Protein AF-A0A967ESB3-F1 (afdb_monomer)

Solvent-accessible surface area (backbone atoms only — not comparable to full-atom values): 4485 Å² total; per-residue (Å²): 110,51,57,54,81,69,45,71,71,57,54,49,52,52,53,50,51,46,66,72,71,49,51,59,74,82,91,77,56,73,68,72,79,50,88,91,39,73,59,50,77,72,46,67,83,68,72,52,69,66,58,55,51,52,56,48,51,57,52,52,56,52,2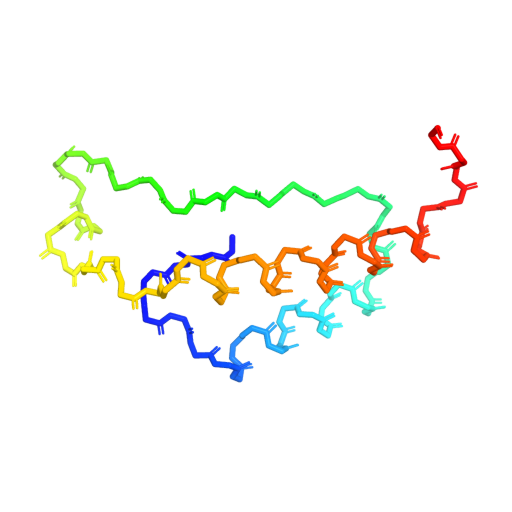8,59,72,46,30,91,66,89,127

Nearest PDB structures (foldseek):
  7mjz-assembly1_A  TM=8.844E-01  e=3.700E-03  Bacteroides uniformis
  7mjx-assembly2_B  TM=8.974E-01  e=1.462E-02  Bacteroides uniformis

Radius of gyration: 13.86 Å; Cα contacts (8 Å, |Δi|>4): 50; chains: 1; bounding box: 34×25×32 Å

pLDDT: mean 75.8, std 10.25, range [47.94, 88.38]

Structure (mmCIF, N/CA/C/O backbone):
data_AF-A0A967ESB3-F1
#
_entry.id   AF-A0A967ESB3-F1
#
loop_
_atom_site.group_PDB
_atom_site.id
_atom_site.type_symbol
_atom_site.label_atom_id
_atom_site.label_alt_id
_atom_site.label_comp_id
_atom_site.label_asym_id
_atom_site.label_entity_id
_atom_site.label_seq_id
_atom_site.pdbx_PDB_ins_code
_atom_site.Cartn_x
_atom_site.Cartn_y
_atom_site.Cartn_z
_atom_site.occupancy
_atom_site.B_iso_or_equiv
_atom_site.auth_seq_id
_atom_site.auth_comp_id
_atom_site.auth_asym_id
_atom_site.auth_atom_id
_atom_site.pdbx_PDB_model_num
ATOM 1 N N . MET A 1 1 ? 2.937 2.442 -0.414 1.00 57.00 1 MET A N 1
ATOM 2 C CA . MET A 1 1 ? 2.455 1.097 -0.797 1.00 57.00 1 MET A CA 1
ATOM 3 C C . MET A 1 1 ? 1.987 1.154 -2.239 1.00 57.00 1 MET A C 1
ATOM 5 O O . MET A 1 1 ? 0.803 1.203 -2.519 1.00 57.00 1 MET A O 1
ATOM 9 N N . PHE A 1 2 ? 2.962 1.364 -3.116 1.00 64.12 2 PHE A N 1
ATOM 10 C CA . PHE A 1 2 ? 2.780 1.605 -4.547 1.00 64.12 2 PHE A CA 1
ATOM 11 C C . PHE A 1 2 ? 4.063 1.169 -5.249 1.00 64.12 2 PHE A C 1
ATOM 13 O O . PHE A 1 2 ? 4.618 1.910 -6.052 1.00 64.12 2 PHE A O 1
ATOM 20 N N . PHE A 1 3 ? 4.625 0.045 -4.800 1.00 65.88 3 PHE A N 1
ATOM 21 C CA . PHE A 1 3 ? 5.845 -0.470 -5.396 1.00 65.88 3 PHE A CA 1
ATOM 22 C C . PHE A 1 3 ? 5.527 -0.893 -6.834 1.00 65.88 3 PHE A C 1
ATOM 24 O O . PHE A 1 3 ? 4.457 -1.471 -7.043 1.00 65.88 3 PHE A O 1
ATOM 31 N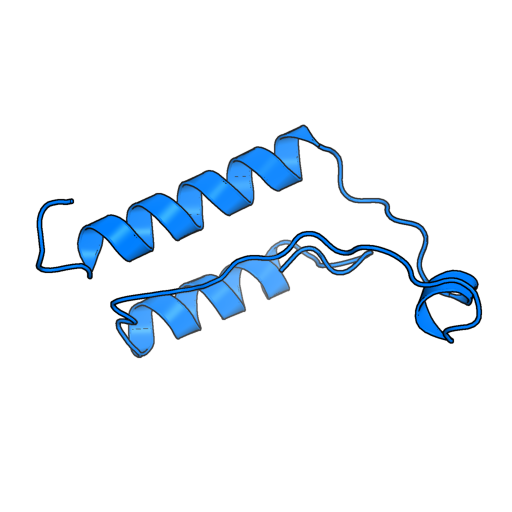 N . PRO A 1 4 ? 6.390 -0.605 -7.818 1.00 64.19 4 PRO A N 1
ATOM 32 C CA . PRO A 1 4 ? 6.076 -0.980 -9.187 1.00 64.19 4 PRO A CA 1
ATOM 33 C C . PRO A 1 4 ? 5.990 -2.502 -9.327 1.00 64.19 4 PRO A C 1
ATOM 35 O O . PRO A 1 4 ? 6.814 -3.228 -8.764 1.00 64.19 4 PRO A O 1
ATOM 38 N N . GLY A 1 5 ? 4.958 -2.983 -10.016 1.00 67.44 5 GLY A N 1
ATOM 39 C CA . GLY A 1 5 ? 4.613 -4.404 -10.086 1.00 67.44 5 GLY A CA 1
ATOM 40 C C . GLY A 1 5 ? 3.861 -4.973 -8.870 1.00 67.44 5 GLY A C 1
ATOM 41 O O . GLY A 1 5 ? 3.722 -6.192 -8.761 1.00 67.44 5 GLY A O 1
ATOM 42 N N . GLU A 1 6 ? 3.365 -4.150 -7.935 1.00 77.12 6 GLU A N 1
ATOM 43 C CA . GLU A 1 6 ? 2.537 -4.635 -6.818 1.00 77.12 6 GLU A CA 1
ATOM 44 C C . GLU A 1 6 ? 1.173 -5.154 -7.310 1.00 77.12 6 GLU A C 1
ATOM 46 O O . GLU A 1 6 ? 0.272 -4.392 -7.683 1.00 77.12 6 GLU A O 1
ATOM 51 N N . THR A 1 7 ? 0.999 -6.473 -7.232 1.00 83.50 7 THR A N 1
ATOM 52 C CA . THR A 1 7 ? -0.235 -7.168 -7.621 1.00 83.50 7 THR A CA 1
ATOM 53 C C . THR A 1 7 ? -1.387 -6.908 -6.649 1.00 83.50 7 THR A C 1
ATOM 55 O O . THR A 1 7 ? -1.182 -6.649 -5.462 1.00 83.50 7 THR A O 1
ATOM 58 N N . GLU A 1 8 ? -2.626 -7.081 -7.118 1.00 83.69 8 GLU A N 1
ATOM 59 C CA . GLU A 1 8 ? -3.824 -6.941 -6.273 1.00 83.69 8 GLU A CA 1
ATOM 60 C C . GLU A 1 8 ? -3.808 -7.886 -5.061 1.00 83.69 8 GLU A C 1
ATOM 62 O O . GLU A 1 8 ? -4.197 -7.513 -3.957 1.00 83.69 8 GLU A O 1
ATOM 67 N N . LYS A 1 9 ? -3.277 -9.106 -5.221 1.00 85.31 9 LYS A N 1
ATOM 68 C CA . LYS A 1 9 ? -3.135 -10.058 -4.107 1.00 85.31 9 LYS A CA 1
ATOM 69 C C . LYS A 1 9 ? -2.186 -9.540 -3.025 1.00 85.31 9 LYS A C 1
ATOM 71 O O . LYS A 1 9 ? -2.420 -9.777 -1.843 1.00 85.31 9 LYS A O 1
ATOM 76 N N . GLN A 1 10 ? -1.105 -8.862 -3.412 1.00 84.50 10 GLN A N 1
ATOM 77 C CA . GLN A 1 10 ? -0.170 -8.251 -2.462 1.00 84.50 10 GLN A CA 1
ATOM 78 C C . GLN A 1 10 ? -0.794 -7.031 -1.786 1.00 84.50 10 GLN A C 1
ATOM 80 O O . GLN A 1 10 ? -0.671 -6.895 -0.570 1.00 84.50 10 GLN A O 1
ATOM 85 N N . PHE A 1 11 ? -1.530 -6.212 -2.545 1.00 86.31 11 PHE A N 1
ATOM 86 C CA . PHE A 1 11 ? -2.316 -5.110 -1.994 1.00 86.31 11 PHE A CA 1
ATOM 87 C C . PHE A 1 11 ? -3.274 -5.606 -0.899 1.00 86.31 11 PHE A C 1
ATOM 89 O O . PHE A 1 11 ? -3.260 -5.093 0.223 1.00 86.31 11 PHE A O 1
ATOM 96 N N . GLN A 1 12 ? -4.033 -6.665 -1.191 1.00 87.12 12 GLN A N 1
ATOM 97 C CA . GLN A 1 12 ? -5.008 -7.221 -0.259 1.00 87.12 12 GLN A CA 1
ATOM 98 C C . GLN A 1 12 ? -4.360 -7.793 1.007 1.00 87.12 12 GLN A C 1
ATOM 100 O O . GLN A 1 12 ? -4.864 -7.562 2.102 1.00 87.12 12 GLN A O 1
ATOM 105 N N . LYS A 1 13 ? -3.197 -8.449 0.895 1.00 87.75 13 LYS A N 1
ATOM 106 C CA . LYS A 1 13 ? -2.440 -8.902 2.074 1.00 87.75 13 LYS A CA 1
ATOM 107 C C . LYS A 1 13 ? -2.088 -7.746 3.004 1.00 87.75 13 LYS A C 1
ATOM 109 O O . LYS A 1 13 ? -2.206 -7.885 4.218 1.00 87.75 13 LYS A O 1
ATOM 114 N N . THR A 1 14 ? -1.677 -6.604 2.460 1.00 86.00 14 THR A N 1
ATOM 115 C CA . THR A 1 14 ? -1.375 -5.443 3.299 1.00 86.00 14 THR A CA 1
ATOM 116 C C . THR A 1 14 ? -2.636 -4.872 3.943 1.00 86.00 14 THR A C 1
ATOM 118 O O . THR A 1 14 ? -2.610 -4.529 5.121 1.00 86.00 14 THR A O 1
ATOM 121 N N . VAL A 1 15 ? -3.761 -4.835 3.220 1.00 86.81 15 VAL A N 1
ATOM 122 C CA . VAL A 1 15 ? -5.069 -4.472 3.793 1.00 86.81 15 VAL A CA 1
ATOM 123 C C . VAL A 1 15 ? -5.441 -5.395 4.957 1.00 86.81 15 VAL A C 1
ATOM 125 O O . VAL A 1 15 ? -5.908 -4.922 5.993 1.00 86.81 15 VAL A O 1
ATOM 128 N N . ASP A 1 16 ? -5.209 -6.696 4.819 1.00 88.25 16 ASP A N 1
ATOM 129 C CA . ASP A 1 16 ? -5.518 -7.671 5.862 1.00 88.25 16 ASP A CA 1
ATOM 130 C C . ASP A 1 16 ? -4.619 -7.487 7.091 1.00 88.25 16 ASP A C 1
ATOM 132 O O . ASP A 1 16 ? -5.104 -7.554 8.219 1.00 88.25 16 ASP A O 1
ATOM 136 N N . VAL A 1 17 ? -3.334 -7.166 6.898 1.00 86.50 17 VAL A N 1
ATOM 137 C CA . VAL A 1 17 ? -2.422 -6.798 7.996 1.00 86.50 17 VAL A CA 1
ATOM 138 C C . VAL A 1 17 ? -2.917 -5.547 8.718 1.00 86.50 17 VAL A C 1
ATOM 140 O O . VAL A 1 17 ? -2.967 -5.533 9.946 1.00 86.50 17 VAL A O 1
ATOM 143 N N . ILE A 1 18 ? -3.342 -4.523 7.975 1.00 84.75 18 ILE A N 1
ATOM 144 C CA . ILE A 1 18 ? -3.884 -3.286 8.548 1.00 84.75 18 ILE A CA 1
ATOM 145 C C . ILE A 1 18 ? -5.121 -3.579 9.398 1.00 84.75 18 ILE A C 1
ATOM 147 O O . ILE A 1 18 ? -5.215 -3.104 10.527 1.00 84.75 18 ILE A O 1
ATOM 151 N N . LYS A 1 19 ? -6.041 -4.405 8.887 1.00 84.69 19 LYS A N 1
ATOM 152 C CA . LYS A 1 19 ? -7.237 -4.827 9.627 1.00 84.69 19 LYS A CA 1
ATOM 153 C C . LYS A 1 19 ? -6.903 -5.660 10.861 1.00 84.69 19 LYS A C 1
ATOM 155 O O . LYS A 1 19 ? -7.573 -5.518 11.873 1.00 84.69 19 LYS A O 1
ATOM 160 N N . LYS A 1 20 ? -5.900 -6.536 10.770 1.00 85.56 20 LYS A N 1
ATOM 161 C CA . LYS A 1 20 ? -5.497 -7.421 11.867 1.00 85.56 20 LYS A CA 1
ATOM 162 C C . LYS A 1 20 ? -4.863 -6.649 13.021 1.00 85.56 20 LYS A C 1
ATOM 164 O O . LYS A 1 20 ? -5.090 -7.004 14.170 1.00 85.56 20 LYS A O 1
ATOM 169 N N . VAL A 1 21 ? -4.040 -5.650 12.711 1.00 85.81 21 VAL A N 1
ATOM 170 C CA . VAL A 1 21 ? -3.310 -4.882 13.728 1.00 85.81 21 VAL A CA 1
ATOM 171 C C . VAL A 1 21 ? -4.142 -3.711 14.253 1.00 85.81 21 VAL A C 1
ATOM 173 O O . VAL A 1 21 ? -4.014 -3.369 15.420 1.00 85.81 21 VAL A O 1
ATOM 176 N N . GLY A 1 22 ? -5.005 -3.118 13.422 1.00 78.19 22 GLY A N 1
ATOM 177 C CA . GLY A 1 22 ? -5.839 -1.983 13.822 1.00 78.19 22 GLY A CA 1
ATOM 178 C C . GLY A 1 22 ? -5.031 -0.702 14.039 1.00 78.19 22 GLY A C 1
ATOM 179 O O . GLY A 1 22 ? -5.197 -0.031 15.049 1.00 78.19 22 GLY A O 1
ATOM 180 N N . PHE A 1 23 ? -4.119 -0.371 13.119 1.00 75.44 23 PHE A N 1
ATOM 181 C CA . PHE A 1 23 ? -3.313 0.847 13.231 1.00 75.44 23 PHE A CA 1
ATOM 182 C C . PHE A 1 23 ? -4.190 2.108 13.258 1.00 75.44 23 PHE A C 1
ATOM 184 O O . PHE A 1 23 ? -4.971 2.339 12.336 1.00 75.44 23 PHE A O 1
ATOM 191 N N . GLU A 1 24 ? -3.983 2.964 14.258 1.00 69.81 24 GLU A N 1
ATOM 192 C CA . GLU A 1 24 ? -4.651 4.271 14.360 1.00 69.81 24 GLU A CA 1
ATOM 193 C C . GLU A 1 24 ? -4.102 5.293 13.354 1.00 69.81 24 GLU A C 1
ATOM 195 O O . GLU A 1 24 ? -4.826 6.178 12.907 1.00 69.81 24 GLU A O 1
ATOM 200 N N . ASN A 1 25 ? -2.827 5.157 12.970 1.00 69.44 25 ASN A N 1
ATOM 201 C CA . ASN A 1 25 ? -2.140 6.043 12.035 1.00 69.44 25 ASN A CA 1
ATOM 202 C C . ASN A 1 25 ? -1.293 5.236 11.043 1.00 69.44 25 ASN A C 1
ATOM 204 O O . ASN A 1 25 ? -0.434 4.449 11.440 1.00 69.44 25 ASN A O 1
ATOM 208 N N . ILE A 1 26 ? -1.504 5.456 9.742 1.00 75.62 26 ILE A N 1
ATOM 209 C CA . ILE A 1 26 ? -0.753 4.794 8.664 1.00 75.62 26 ILE A CA 1
ATOM 210 C C . ILE A 1 26 ? -0.282 5.845 7.663 1.00 75.62 26 ILE A C 1
ATOM 212 O O . ILE A 1 26 ? -1.083 6.557 7.060 1.00 75.62 26 ILE A O 1
ATOM 216 N N . TYR A 1 27 ? 1.027 5.890 7.422 1.00 74.31 27 TYR A N 1
ATOM 217 C CA . TYR A 1 27 ? 1.629 6.781 6.433 1.00 74.31 27 TYR A CA 1
ATOM 218 C C . TYR A 1 27 ? 1.838 6.052 5.104 1.00 74.31 27 TYR A C 1
ATOM 220 O O . TYR A 1 27 ? 2.664 5.143 4.991 1.00 74.31 27 TYR A O 1
ATOM 228 N N . ILE A 1 28 ? 1.107 6.465 4.067 1.00 73.88 28 ILE A N 1
ATOM 229 C CA . ILE A 1 28 ? 1.194 5.864 2.731 1.00 73.88 28 ILE A CA 1
ATOM 230 C C . ILE A 1 28 ? 1.940 6.813 1.798 1.00 73.88 28 ILE A C 1
ATOM 232 O O . ILE A 1 28 ? 1.379 7.781 1.293 1.00 73.88 28 ILE A O 1
ATOM 236 N N . ASN A 1 29 ? 3.195 6.488 1.497 1.00 71.88 29 ASN A N 1
ATOM 237 C CA . ASN A 1 29 ? 3.970 7.222 0.500 1.00 71.88 29 ASN A CA 1
ATOM 238 C C . ASN A 1 29 ? 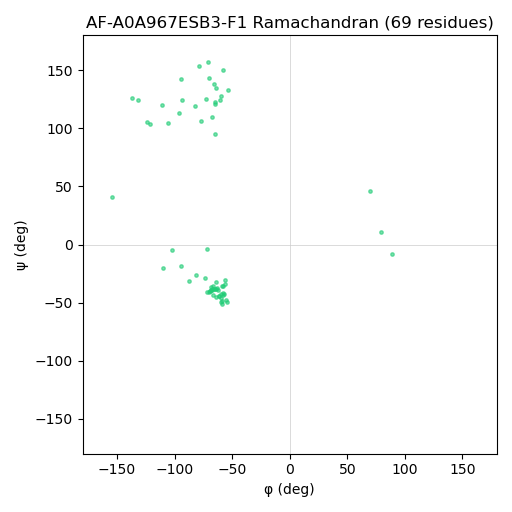3.884 6.560 -0.881 1.00 71.88 29 ASN A C 1
ATOM 240 O O . ASN A 1 29 ? 3.867 5.324 -1.008 1.00 71.88 29 ASN A O 1
ATOM 244 N N . LYS A 1 30 ? 3.825 7.405 -1.917 1.00 69.38 30 LYS A N 1
ATOM 245 C CA . LYS A 1 30 ? 3.962 7.003 -3.323 1.00 69.38 30 LYS A CA 1
ATOM 246 C C . LYS A 1 30 ? 5.402 6.587 -3.586 1.00 69.38 30 LYS A C 1
ATOM 248 O O . LYS A 1 30 ? 6.326 7.170 -3.017 1.00 69.38 30 LYS A O 1
ATOM 253 N N . TYR A 1 31 ? 5.584 5.570 -4.424 1.00 70.56 31 TYR A N 1
ATOM 254 C CA . TYR A 1 31 ? 6.918 5.228 -4.889 1.00 70.56 31 TYR A CA 1
ATOM 255 C C . TYR A 1 31 ? 7.488 6.433 -5.639 1.00 70.56 31 TYR A C 1
ATOM 257 O O . TYR A 1 31 ? 6.848 6.981 -6.532 1.00 70.56 31 TYR A O 1
ATOM 265 N N . SER A 1 32 ? 8.658 6.880 -5.199 1.00 69.00 32 SER A N 1
ATOM 266 C CA . SER A 1 32 ? 9.413 7.956 -5.824 1.00 69.00 32 SER A CA 1
ATOM 267 C C . SER A 1 32 ? 10.765 7.357 -6.190 1.00 69.00 32 SER A C 1
ATOM 269 O O . SER A 1 32 ? 11.559 7.061 -5.286 1.00 69.00 32 SER A O 1
ATOM 271 N N . PRO A 1 33 ? 11.001 7.054 -7.477 1.00 67.06 33 PRO A N 1
ATOM 272 C CA . PRO A 1 33 ? 12.240 6.429 -7.894 1.00 67.06 33 PRO A CA 1
ATOM 273 C C . PRO A 1 33 ? 13.396 7.402 -7.643 1.00 67.06 33 PRO A C 1
ATOM 275 O O . PRO A 1 33 ? 13.405 8.532 -8.126 1.00 67.06 33 PRO A O 1
ATOM 278 N N . ARG A 1 34 ? 14.386 6.966 -6.860 1.00 74.62 34 ARG A N 1
ATOM 279 C CA . ARG A 1 34 ? 15.592 7.754 -6.582 1.00 74.62 34 ARG A CA 1
ATOM 280 C C . ARG A 1 34 ? 16.682 7.372 -7.571 1.00 74.62 34 ARG A C 1
ATOM 282 O O . ARG A 1 34 ? 17.035 6.190 -7.670 1.00 74.62 34 ARG A O 1
ATOM 289 N N . PHE A 1 35 ? 17.202 8.372 -8.278 1.00 69.38 35 PHE A N 1
ATOM 290 C CA . PHE A 1 35 ? 18.258 8.200 -9.271 1.00 69.38 35 PHE A CA 1
ATOM 291 C C . PHE A 1 35 ? 19.457 7.454 -8.662 1.00 69.38 35 PHE A C 1
ATOM 293 O O . PHE A 1 35 ? 19.876 7.745 -7.544 1.00 69.38 35 PHE A O 1
ATOM 300 N N . GLY A 1 36 ? 19.965 6.446 -9.373 1.00 69.50 36 GLY A N 1
ATOM 301 C CA . GLY A 1 36 ? 21.102 5.627 -8.930 1.00 69.50 36 GLY A CA 1
ATOM 302 C C . GLY A 1 36 ? 20.763 4.396 -8.077 1.00 69.50 36 GLY A C 1
ATOM 303 O O . GLY A 1 36 ? 21.636 3.559 -7.864 1.00 69.50 36 GLY A O 1
ATOM 304 N N . THR A 1 37 ? 19.514 4.211 -7.634 1.00 72.62 37 THR A N 1
ATOM 305 C CA . THR A 1 37 ? 19.127 2.996 -6.890 1.00 72.62 37 THR A CA 1
ATOM 306 C C . THR A 1 37 ? 18.892 1.796 -7.813 1.00 72.62 37 THR A C 1
ATOM 308 O O . THR A 1 37 ? 18.495 1.945 -8.970 1.00 72.62 37 THR A O 1
ATOM 311 N N . LEU A 1 38 ? 19.067 0.573 -7.291 1.00 68.25 38 LEU A N 1
ATOM 312 C CA . LEU A 1 38 ? 18.694 -0.656 -8.008 1.00 68.25 38 LEU A CA 1
ATOM 313 C C . LEU A 1 38 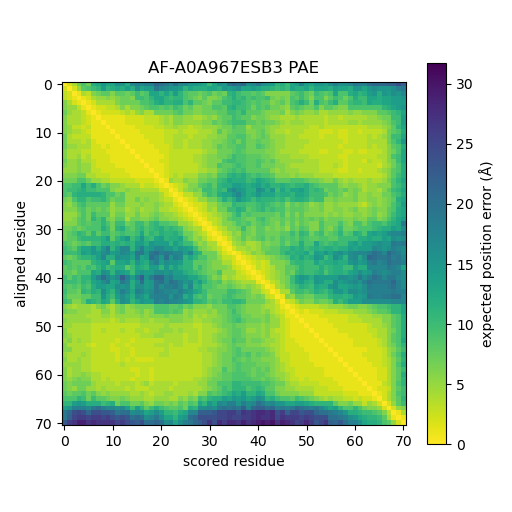? 17.215 -0.635 -8.425 1.00 68.25 38 LEU A C 1
ATOM 315 O O . LEU A 1 38 ? 16.857 -1.185 -9.464 1.00 68.25 38 LEU A O 1
ATOM 319 N N . ALA A 1 39 ? 16.376 0.041 -7.634 1.00 64.31 39 ALA A N 1
ATOM 320 C CA . ALA A 1 39 ? 14.959 0.145 -7.910 1.00 64.31 39 ALA A CA 1
ATOM 321 C C . ALA A 1 39 ? 14.660 1.021 -9.143 1.00 64.31 39 ALA A C 1
ATOM 323 O O . ALA A 1 39 ? 13.856 0.620 -9.975 1.00 64.31 39 ALA A O 1
ATOM 324 N N . PHE A 1 40 ? 15.386 2.135 -9.317 1.00 64.38 40 PHE A N 1
ATOM 325 C CA . PHE A 1 40 ? 15.307 2.990 -10.512 1.00 64.38 40 PHE A CA 1
ATOM 326 C C . PHE A 1 40 ? 15.651 2.234 -11.804 1.00 64.38 40 PHE A C 1
ATOM 328 O O . PHE A 1 40 ? 15.053 2.481 -12.843 1.00 64.38 40 PHE A O 1
ATOM 335 N N . LYS A 1 41 ? 16.607 1.296 -11.745 1.00 61.06 41 LYS A N 1
ATOM 336 C CA . LYS A 1 41 ? 17.051 0.533 -12.924 1.00 61.06 41 LYS A CA 1
ATOM 337 C C . LYS A 1 41 ? 16.146 -0.649 -13.280 1.00 61.06 41 LYS A C 1
ATOM 3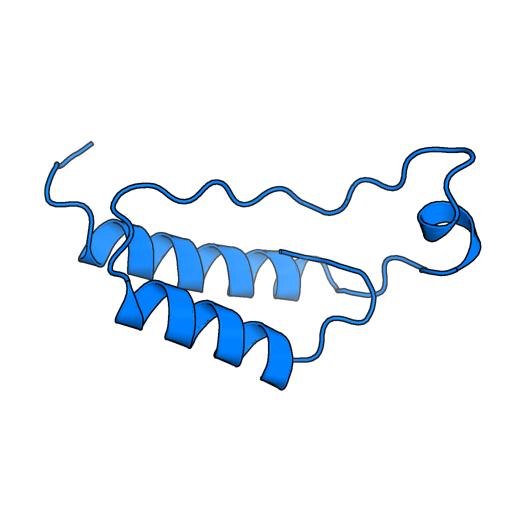39 O O . LYS A 1 41 ? 16.169 -1.085 -14.424 1.00 61.06 41 LYS A O 1
ATOM 344 N N . LYS A 1 42 ? 15.425 -1.216 -12.307 1.00 61.81 42 LYS A N 1
ATOM 345 C CA . LYS A 1 42 ? 14.693 -2.486 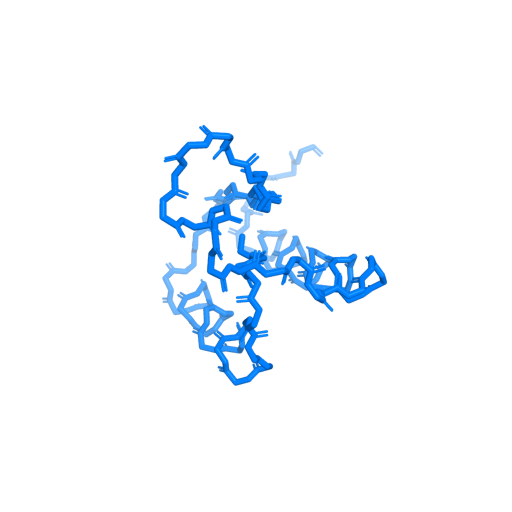-12.476 1.00 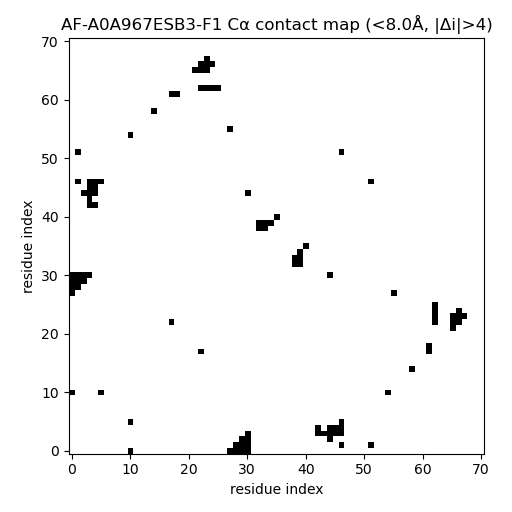61.81 42 LYS A CA 1
ATOM 346 C C . LYS A 1 42 ? 13.175 -2.354 -12.498 1.00 61.81 42 LYS A C 1
ATOM 348 O O . LYS A 1 42 ? 12.523 -3.272 -12.980 1.00 61.81 42 LYS A O 1
ATOM 353 N N . TYR A 1 43 ? 12.616 -1.265 -11.980 1.00 64.38 43 TYR A N 1
ATOM 354 C CA . TYR A 1 43 ? 11.176 -1.145 -11.792 1.00 64.38 43 TYR A CA 1
ATOM 355 C C . TYR A 1 43 ? 10.649 0.100 -12.510 1.00 64.38 43 TYR A C 1
ATOM 357 O O . TYR A 1 43 ? 10.856 1.228 -12.065 1.00 64.38 43 TYR A O 1
ATOM 365 N N . LEU A 1 44 ? 9.976 -0.124 -13.640 1.00 63.81 44 LEU A N 1
ATOM 366 C CA . LEU A 1 44 ? 9.153 0.881 -14.311 1.00 63.81 44 LEU A CA 1
ATOM 367 C C . LEU A 1 44 ? 7.886 1.087 -13.483 1.00 63.81 44 LEU A C 1
ATOM 369 O O . LEU A 1 44 ? 7.205 0.109 -13.198 1.00 63.81 44 LEU A O 1
ATOM 373 N N . ASP A 1 45 ? 7.590 2.328 -13.087 1.00 66.69 45 ASP A N 1
ATOM 374 C CA . ASP A 1 45 ? 6.343 2.670 -12.390 1.00 66.69 45 ASP A CA 1
ATOM 375 C C . ASP A 1 45 ? 5.145 2.437 -13.322 1.00 66.69 45 ASP A C 1
ATOM 377 O O . ASP A 1 45 ? 4.808 3.280 -14.150 1.00 66.69 45 ASP A O 1
ATOM 381 N N . ASP A 1 46 ? 4.544 1.257 -13.206 1.00 68.50 46 ASP A N 1
ATOM 382 C CA . ASP A 1 46 ? 3.526 0.712 -14.102 1.00 68.50 46 ASP A CA 1
ATOM 383 C C . ASP A 1 46 ? 2.105 0.809 -13.535 1.00 68.50 46 ASP A C 1
ATOM 385 O O . ASP A 1 46 ? 1.139 0.485 -14.224 1.00 68.50 46 ASP A O 1
ATOM 389 N N . ILE A 1 47 ? 1.947 1.275 -12.292 1.00 72.75 47 ILE A N 1
ATOM 390 C CA . ILE A 1 47 ? 0.631 1.370 -11.660 1.00 72.75 47 ILE A CA 1
ATOM 391 C C . ILE A 1 47 ? -0.070 2.658 -12.125 1.00 72.75 47 ILE A C 1
ATOM 393 O O . ILE A 1 47 ? 0.408 3.762 -11.810 1.00 72.75 47 ILE A O 1
ATOM 397 N N . PRO A 1 48 ? -1.241 2.553 -12.792 1.00 81.62 48 PRO A N 1
ATOM 398 C CA . PRO A 1 48 ? -2.015 3.708 -13.224 1.00 81.62 48 PRO A CA 1
ATOM 399 C C . PRO A 1 48 ? -2.393 4.610 -12.055 1.00 81.62 48 PRO A C 1
ATOM 401 O O . PRO A 1 48 ? -2.610 4.171 -10.922 1.00 81.62 48 PRO A O 1
ATOM 404 N N . TRP A 1 49 ? -2.524 5.902 -12.331 1.00 79.00 49 TRP A N 1
ATOM 405 C CA . TRP A 1 49 ? -2.831 6.874 -11.289 1.00 79.00 49 TRP A CA 1
ATOM 406 C C . TRP A 1 49 ? -4.208 6.655 -10.640 1.00 79.00 49 TRP A C 1
ATOM 408 O O . TRP A 1 49 ? -4.357 6.862 -9.433 1.00 79.00 49 TRP A O 1
ATOM 418 N N . ASP A 1 50 ? -5.188 6.165 -11.399 1.00 83.62 50 ASP A N 1
ATOM 419 C CA . ASP A 1 50 ? -6.512 5.816 -10.872 1.00 83.62 50 ASP A CA 1
ATOM 420 C C . ASP A 1 50 ? -6.457 4.649 -9.886 1.00 83.62 50 ASP A C 1
ATOM 422 O O . ASP A 1 50 ? -7.102 4.688 -8.836 1.00 83.62 50 ASP A O 1
ATOM 426 N N . GLU A 1 51 ? -5.605 3.658 -10.151 1.00 83.31 51 GLU A N 1
ATOM 427 C CA . GLU A 1 51 ? -5.381 2.544 -9.233 1.00 83.31 51 GLU A CA 1
ATOM 428 C C . GLU A 1 51 ? -4.683 3.025 -7.954 1.00 83.31 51 GLU A C 1
ATOM 430 O O . GLU A 1 51 ? -5.076 2.661 -6.841 1.00 83.31 51 GLU A O 1
ATOM 435 N N . LYS A 1 52 ? -3.722 3.952 -8.083 1.00 81.06 52 LYS A N 1
ATOM 436 C CA . LYS A 1 52 ? -3.090 4.604 -6.924 1.00 81.06 52 LYS A CA 1
ATOM 437 C C . LYS A 1 52 ? -4.123 5.322 -6.049 1.00 81.06 52 LYS A C 1
ATOM 439 O O . LYS A 1 52 ? -4.093 5.200 -4.822 1.00 81.06 52 LYS A O 1
ATOM 444 N N . LYS A 1 53 ? -5.064 6.040 -6.668 1.00 84.38 53 LYS A N 1
ATOM 445 C CA . LYS A 1 53 ? -6.183 6.694 -5.974 1.00 84.38 53 LYS A CA 1
ATOM 446 C C . LYS A 1 53 ? -7.122 5.700 -5.297 1.00 84.38 53 LYS A C 1
ATOM 448 O O . LYS A 1 53 ? -7.505 5.932 -4.150 1.00 84.38 53 LYS A O 1
ATOM 453 N N . ARG A 1 54 ? -7.501 4.618 -5.984 1.00 88.06 54 ARG A N 1
ATOM 454 C CA . ARG A 1 54 ? -8.401 3.583 -5.453 1.00 88.06 54 ARG A CA 1
ATOM 455 C C . ARG A 1 54 ? -7.825 2.963 -4.182 1.00 88.06 54 ARG A C 1
ATOM 457 O O . ARG A 1 54 ? -8.482 2.964 -3.145 1.00 88.06 54 ARG A O 1
ATOM 464 N N . ARG A 1 55 ? -6.569 2.519 -4.245 1.00 87.94 55 ARG A N 1
ATOM 465 C CA . ARG A 1 55 ? -5.831 1.937 -3.115 1.00 87.94 55 ARG A CA 1
ATOM 466 C C . ARG A 1 55 ? -5.699 2.907 -1.941 1.00 87.94 55 ARG A C 1
ATOM 468 O O . ARG A 1 55 ? -5.908 2.516 -0.796 1.00 87.94 55 ARG A O 1
ATOM 475 N N . TRP A 1 56 ? -5.404 4.180 -2.221 1.00 86.00 56 TRP A N 1
ATOM 476 C CA . TRP A 1 56 ? -5.327 5.215 -1.188 1.00 86.00 56 TRP A CA 1
ATOM 477 C C . TRP A 1 56 ? -6.662 5.408 -0.459 1.00 86.00 56 TRP A C 1
ATOM 479 O O . TRP A 1 56 ? -6.670 5.446 0.768 1.00 86.00 56 TRP A O 1
ATOM 489 N N . ARG A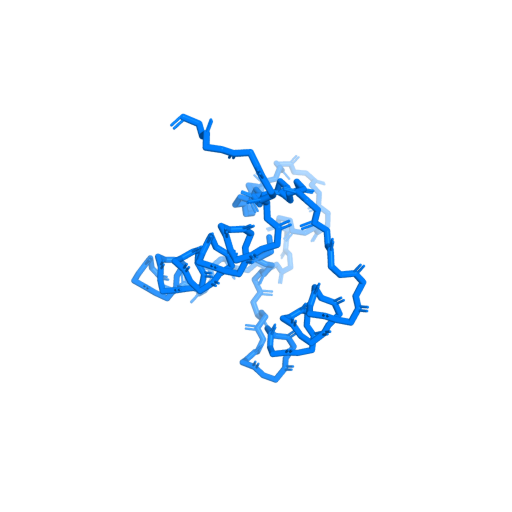 1 57 ? -7.789 5.462 -1.188 1.00 88.06 57 ARG A N 1
ATOM 490 C CA . ARG A 1 57 ? -9.129 5.571 -0.581 1.00 88.06 57 ARG A CA 1
ATOM 491 C C . ARG A 1 57 ? -9.427 4.400 0.352 1.00 88.06 57 ARG A C 1
ATOM 493 O O . ARG A 1 57 ? -9.776 4.635 1.499 1.00 88.06 57 ARG A O 1
ATOM 500 N N . ILE A 1 58 ? -9.196 3.167 -0.107 1.00 88.38 58 ILE A N 1
ATOM 501 C CA . ILE A 1 58 ? -9.434 1.950 0.688 1.00 88.38 58 ILE A CA 1
ATOM 502 C C . ILE A 1 58 ? -8.675 2.000 2.015 1.00 88.38 58 ILE A C 1
ATOM 504 O O . ILE A 1 58 ? -9.246 1.719 3.066 1.00 88.38 58 ILE A O 1
ATOM 508 N N . ILE A 1 59 ? -7.388 2.355 1.983 1.00 85.75 59 ILE A N 1
ATOM 509 C CA . ILE A 1 59 ? -6.590 2.404 3.210 1.00 85.75 59 ILE A CA 1
ATOM 510 C C . ILE A 1 59 ? -7.042 3.567 4.099 1.00 85.75 59 ILE A C 1
ATOM 512 O O . ILE A 1 59 ? -7.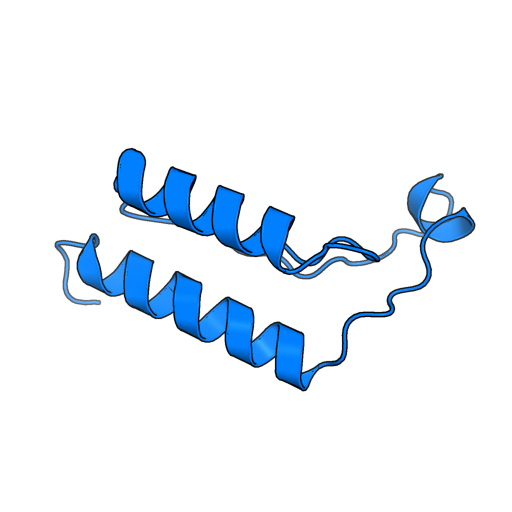162 3.383 5.305 1.00 85.75 59 ILE A O 1
ATOM 516 N N . ASN A 1 60 ? -7.341 4.735 3.531 1.00 85.56 60 ASN A N 1
ATOM 517 C CA . ASN A 1 60 ? -7.810 5.885 4.301 1.00 85.56 60 ASN A CA 1
ATOM 518 C C . ASN A 1 60 ? -9.144 5.608 5.012 1.00 85.56 60 ASN A C 1
ATOM 520 O O . ASN A 1 60 ? -9.318 5.986 6.167 1.00 85.56 60 ASN A O 1
ATOM 524 N N . ASP A 1 61 ? -10.060 4.898 4.357 1.00 87.38 61 ASP A N 1
ATOM 525 C CA . ASP A 1 61 ? -11.329 4.487 4.959 1.00 87.38 61 ASP A CA 1
ATOM 526 C C . ASP A 1 61 ? -11.114 3.472 6.090 1.00 87.38 61 ASP A C 1
ATOM 528 O O . ASP A 1 61 ? -11.796 3.521 7.114 1.00 87.38 61 ASP A O 1
ATOM 532 N N . LEU A 1 62 ? -10.121 2.585 5.954 1.00 85.88 62 LEU A N 1
ATOM 533 C CA . LEU A 1 62 ? -9.728 1.677 7.033 1.00 85.88 62 LEU A CA 1
ATOM 534 C C . LEU A 1 62 ? -9.116 2.428 8.217 1.00 85.88 62 LEU A C 1
ATOM 536 O O . LEU A 1 62 ? -9.488 2.140 9.348 1.00 85.88 62 LEU A O 1
ATOM 540 N N . ILE A 1 63 ? -8.240 3.407 7.978 1.00 83.31 63 ILE A N 1
ATOM 541 C CA . ILE A 1 63 ? -7.678 4.248 9.046 1.00 83.31 63 ILE A CA 1
ATOM 542 C C . ILE A 1 63 ? -8.804 4.978 9.772 1.00 83.31 63 ILE A C 1
ATOM 544 O O . ILE A 1 63 ? -8.879 4.893 10.987 1.00 83.31 63 ILE A O 1
ATOM 548 N N . LYS A 1 64 ? -9.726 5.628 9.048 1.00 83.19 64 LYS A N 1
ATOM 549 C CA . LYS A 1 64 ? -10.886 6.304 9.655 1.00 83.19 64 LYS A CA 1
ATOM 550 C C . LYS A 1 64 ? -11.737 5.374 10.512 1.00 83.19 64 LYS A C 1
ATOM 552 O O . LYS A 1 64 ? -12.298 5.812 11.504 1.00 83.19 64 LYS A O 1
ATOM 557 N N . LYS A 1 65 ? -11.847 4.102 10.127 1.00 82.50 65 LYS A N 1
ATOM 558 C CA . LYS A 1 65 ? -12.587 3.106 10.903 1.00 82.50 65 LYS A CA 1
ATOM 559 C C . LYS A 1 65 ? -11.905 2.770 12.234 1.00 82.50 65 LYS A C 1
ATOM 561 O O . LYS A 1 65 ? -12.607 2.498 13.201 1.00 82.50 65 LYS A O 1
ATOM 566 N N . TYR A 1 66 ? -10.573 2.732 12.268 1.00 78.62 66 TYR A N 1
ATOM 567 C CA . TYR A 1 66 ? -9.799 2.386 13.470 1.00 78.62 66 TYR A CA 1
ATOM 568 C C . TYR A 1 66 ? -9.349 3.606 14.278 1.00 78.62 66 TYR A C 1
ATOM 570 O O . TYR A 1 66 ? -9.005 3.471 15.447 1.00 78.62 66 TYR A O 1
ATOM 578 N N . SER A 1 67 ? -9.354 4.793 13.677 1.00 73.44 67 SER A N 1
ATOM 579 C CA . SER A 1 67 ? -9.021 6.042 14.344 1.00 73.44 67 SER A CA 1
ATOM 580 C C . SER A 1 67 ? -10.204 6.488 15.200 1.00 73.44 67 SER A C 1
ATOM 582 O O . SER A 1 67 ? -11.235 6.935 14.703 1.00 73.44 67 SER A O 1
ATOM 584 N N . SER A 1 68 ? -10.042 6.342 16.511 1.00 62.94 68 SER A N 1
ATOM 585 C CA . SER A 1 68 ? -11.020 6.716 17.540 1.00 62.94 68 SER A CA 1
ATOM 586 C C . SER A 1 68 ? -11.158 8.233 17.731 1.00 62.94 68 SER A C 1
ATOM 588 O O . SER A 1 68 ? -11.965 8.678 18.545 1.00 62.94 68 SER A O 1
ATOM 590 N N . SER A 1 69 ? -10.355 9.037 17.028 1.00 53.81 69 SER A N 1
ATOM 591 C CA . SER A 1 69 ? -10.315 10.490 17.180 1.00 53.81 69 SER A CA 1
ATOM 592 C C . SER A 1 69 ? -10.875 11.177 15.932 1.00 53.81 69 SER A C 1
ATOM 594 O O . SER A 1 69 ? -10.323 10.993 14.845 1.00 53.81 69 SER A O 1
ATOM 596 N N . PRO A 1 70 ? -11.950 11.980 16.054 1.00 47.94 70 PRO A N 1
ATOM 597 C CA . PRO A 1 70 ? -12.364 12.860 14.973 1.00 47.94 70 PRO A CA 1
ATOM 598 C C . PRO A 1 70 ? -11.253 13.895 14.762 1.00 47.94 70 PRO A C 1
ATOM 600 O O . PRO A 1 70 ? -10.875 14.597 15.701 1.00 47.94 70 PRO A O 1
ATOM 603 N N . ILE A 1 71 ? -10.697 13.928 13.551 1.00 51.22 71 ILE A N 1
ATOM 604 C CA . ILE A 1 71 ? -9.846 15.030 13.081 1.00 51.22 71 ILE A CA 1
ATOM 605 C C . ILE A 1 71 ? -10.750 16.220 12.772 1.00 51.22 71 ILE A C 1
ATOM 607 O O . ILE A 1 71 ? -11.794 15.982 12.117 1.00 51.22 71 ILE A O 1
#

Secondary structure (DSSP, 8-state):
---TT--HHHHHHHHHHHHHHT-S----PPP-PPTTSHHHHH----S-HHHHHHHHHHHHHHHHHH--S--

Sequence (71 aa):
MFFPGETEKQFQKTVDVIKKVGFENIYINKYSPRFGTLAFKKYLDDIPWDEKKRRWRIINDLIKKYSSSPI

Foldseek 3Di:
DQQAPQDPVNLVVVVVVCVVVLDLDDDDDHDDDDPPDPSVVPGDSPDDPVNVVVSVVSVVVSNVVSNPDDD

Mean predicted aligned error: 7.73 Å